Protein AF-A0A4Y2WNE0-F1 (afdb_monomer_lite)

Foldseek 3Di:
DDDDDDCPPPDPPDDDDDDDPDDDFDQAKDKDKDKDAFADDPWAKDWDWDDDPPDDIDTQDMDGDHPDRDIDMDIGIDHGDPPPPD

Organism: Araneus ventricosus (NCBI:txid182803)

Sequence (86 aa):
NYVVFSTKDKNPGSEASLESEFFPPNDKEMCLTFFYSMSGKDLGTLKVVRREENVIESTLWFITGDQGWVWKRGMAVMKPSILYNQ

pLDDT: mean 91.46, std 6.12, range [65.75, 98.19]

Secondary structure (DSSP, 8-state):
-------TTPPTT-------------SS-EEEEEEEEE-STT--EEEEEE--TTS--EEEEEEES--EEEEEEEEEEEPPPTTTT-

Radius of gyration: 14.93 Å; chains: 1; bounding box: 31×21×39 Å

Structure (mmCIF, N/CA/C/O backbone):
data_AF-A0A4Y2WNE0-F1
#
_entry.id   AF-A0A4Y2WNE0-F1
#
loop_
_atom_site.group_PDB
_atom_site.id
_atom_site.type_symbol
_atom_site.label_atom_id
_atom_site.label_alt_id
_atom_site.label_comp_id
_atom_site.label_asym_id
_atom_site.label_entity_id
_atom_site.label_seq_id
_atom_site.pdbx_PDB_ins_code
_atom_site.Cartn_x
_atom_site.Cartn_y
_atom_site.Cartn_z
_atom_site.occupancy
_atom_site.B_iso_or_equiv
_atom_site.auth_seq_id
_atom_site.auth_comp_id
_atom_site.auth_asym_id
_atom_site.auth_atom_id
_atom_site.pdbx_PDB_model_num
ATOM 1 N N . ASN A 1 1 ? -11.962 3.469 -16.530 1.00 83.56 1 ASN A N 1
ATOM 2 C CA . ASN A 1 1 ? -11.247 4.626 -15.946 1.00 83.56 1 ASN A CA 1
ATOM 3 C C . ASN A 1 1 ? -10.363 4.138 -14.810 1.00 83.56 1 ASN A C 1
ATOM 5 O O . ASN A 1 1 ? -10.813 3.277 -14.068 1.00 83.56 1 ASN A O 1
ATOM 9 N N . TYR A 1 2 ? -9.120 4.616 -14.716 1.00 91.56 2 TYR A N 1
ATOM 10 C CA . TYR A 1 2 ? -8.146 4.242 -13.680 1.00 91.56 2 TYR A CA 1
ATOM 11 C C . TYR A 1 2 ? -7.301 5.463 -13.289 1.00 91.56 2 TYR A C 1
ATOM 13 O O . TYR A 1 2 ? -7.198 6.412 -14.066 1.00 91.56 2 TYR A O 1
ATOM 21 N N . VAL A 1 3 ? -6.712 5.436 -12.093 1.00 94.50 3 VAL A N 1
ATOM 22 C CA . VAL A 1 3 ? -5.796 6.476 -11.595 1.00 94.50 3 VAL A CA 1
ATOM 23 C C . VAL A 1 3 ? -4.357 6.066 -11.905 1.00 94.50 3 VAL A C 1
ATOM 25 O O . VAL A 1 3 ? -4.024 4.884 -11.827 1.00 94.50 3 VAL A O 1
ATOM 28 N N . VAL A 1 4 ? -3.506 7.028 -12.270 1.00 93.75 4 VAL A N 1
ATOM 29 C CA . VAL A 1 4 ? -2.092 6.789 -12.594 1.00 93.75 4 VAL A CA 1
ATOM 30 C C . VAL A 1 4 ? -1.199 7.539 -11.621 1.00 93.75 4 VAL A C 1
ATOM 32 O O . VAL A 1 4 ? -1.282 8.759 -11.510 1.00 93.75 4 VAL A O 1
ATOM 35 N N . PHE A 1 5 ? -0.281 6.807 -10.997 1.00 92.44 5 PHE A N 1
ATOM 36 C CA . PHE A 1 5 ? 0.842 7.370 -10.258 1.00 92.44 5 PHE A CA 1
ATOM 37 C C . PHE A 1 5 ? 2.120 7.140 -11.065 1.00 92.44 5 PHE A C 1
ATOM 39 O O . PHE A 1 5 ? 2.560 6.004 -11.228 1.00 92.44 5 PHE A O 1
ATOM 46 N N . SER A 1 6 ? 2.697 8.212 -11.609 1.00 90.12 6 SER A N 1
ATOM 47 C CA . SER A 1 6 ? 3.946 8.140 -12.372 1.00 90.12 6 SER A CA 1
ATOM 48 C C . SER A 1 6 ? 5.148 8.358 -11.460 1.00 90.12 6 SER A C 1
ATOM 50 O O . SER A 1 6 ? 5.237 9.385 -10.785 1.00 90.12 6 SER A O 1
ATOM 52 N N . THR A 1 7 ? 6.103 7.430 -11.501 1.00 89.44 7 THR A N 1
ATOM 53 C CA . THR A 1 7 ? 7.414 7.567 -10.845 1.00 89.44 7 THR A CA 1
ATOM 54 C C . THR A 1 7 ? 8.440 8.288 -11.720 1.00 89.44 7 THR A C 1
ATOM 56 O O . THR A 1 7 ? 9.523 8.626 -11.248 1.00 89.44 7 THR A O 1
ATOM 59 N N . LYS A 1 8 ? 8.113 8.551 -12.992 1.00 87.38 8 LYS A N 1
ATOM 60 C CA . LYS A 1 8 ? 8.993 9.273 -13.913 1.00 87.38 8 LYS A CA 1
ATOM 61 C C . LYS A 1 8 ? 9.293 10.673 -13.370 1.00 87.38 8 LYS A C 1
ATOM 63 O O . LYS A 1 8 ? 8.372 11.382 -12.963 1.00 87.38 8 LYS A O 1
ATOM 68 N N . ASP A 1 9 ? 10.571 11.047 -13.385 1.00 88.06 9 ASP A N 1
ATOM 69 C CA . ASP A 1 9 ? 11.075 12.346 -12.922 1.00 88.06 9 ASP A CA 1
ATOM 70 C C . ASP A 1 9 ? 10.761 12.637 -11.437 1.00 88.06 9 ASP A C 1
ATOM 72 O O . ASP A 1 9 ? 10.668 13.793 -11.019 1.00 88.06 9 ASP A O 1
ATOM 76 N N . LYS A 1 10 ? 10.573 11.587 -10.622 1.00 89.44 10 LYS A N 1
ATOM 77 C CA . LYS A 1 10 ? 10.392 11.696 -9.168 1.00 89.44 10 LYS A CA 1
ATOM 78 C C . LYS A 1 10 ? 11.663 11.314 -8.424 1.00 89.44 10 LYS A C 1
ATOM 80 O O . LYS A 1 10 ? 12.368 10.383 -8.801 1.00 89.44 10 LYS A O 1
ATOM 85 N N . ASN A 1 11 ? 11.920 12.017 -7.325 1.00 90.75 11 ASN A N 1
ATOM 86 C CA . ASN A 1 11 ? 13.023 11.691 -6.429 1.00 90.75 11 ASN A CA 1
ATOM 87 C C . ASN A 1 11 ? 12.685 10.428 -5.616 1.00 90.75 11 ASN A C 1
ATOM 89 O O . ASN A 1 11 ? 11.521 10.270 -5.219 1.00 90.75 11 ASN A O 1
ATOM 93 N N . PRO A 1 12 ? 13.670 9.565 -5.302 1.00 88.94 12 PRO A N 1
ATOM 94 C CA . PRO A 1 12 ? 13.481 8.469 -4.357 1.00 88.94 12 PRO A CA 1
ATOM 95 C C . 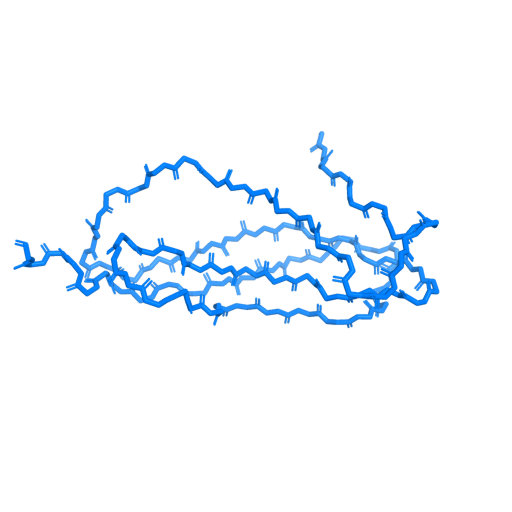PRO A 1 12 ? 12.869 8.970 -3.041 1.00 88.94 12 PRO A C 1
ATOM 97 O O . PRO A 1 12 ? 13.322 9.968 -2.488 1.00 88.94 12 PRO A O 1
ATOM 100 N N . GLY A 1 13 ? 11.823 8.294 -2.562 1.00 89.50 13 GLY A N 1
ATOM 101 C CA . GLY A 1 13 ? 11.085 8.692 -1.356 1.00 89.50 13 GLY A CA 1
ATOM 102 C C . GLY A 1 13 ? 9.918 9.660 -1.588 1.00 89.50 13 GLY A C 1
ATOM 103 O O . GLY A 1 13 ? 9.212 9.967 -0.636 1.00 89.50 13 GLY A O 1
ATOM 104 N N . SER A 1 14 ? 9.673 10.112 -2.825 1.00 92.88 14 SER A N 1
ATOM 105 C CA . SER A 1 14 ? 8.450 10.866 -3.145 1.00 92.88 14 SER A CA 1
ATOM 106 C C . SER A 1 14 ? 7.204 10.003 -2.917 1.00 92.88 14 SER A C 1
ATOM 108 O O . SER A 1 14 ? 7.184 8.835 -3.307 1.00 92.88 14 SER A O 1
ATOM 110 N N . GLU A 1 15 ? 6.151 10.597 -2.356 1.00 93.75 15 GLU A N 1
ATOM 111 C CA . GLU A 1 15 ? 4.892 9.918 -2.039 1.00 93.75 15 GLU A CA 1
ATOM 112 C C . GLU A 1 15 ? 3.705 10.593 -2.738 1.00 93.75 15 GLU A C 1
ATOM 114 O O . GLU A 1 15 ? 3.713 11.796 -3.007 1.00 93.75 15 GLU A O 1
ATOM 119 N N . ALA A 1 16 ? 2.689 9.796 -3.059 1.00 94.38 16 ALA A N 1
ATOM 120 C CA . ALA A 1 16 ? 1.403 10.261 -3.548 1.00 94.38 16 ALA A CA 1
ATOM 121 C C . ALA A 1 16 ? 0.306 9.388 -2.935 1.00 94.38 16 ALA A C 1
ATOM 123 O O . ALA A 1 16 ? 0.418 8.161 -2.949 1.00 94.38 16 ALA A O 1
ATOM 124 N N . SER A 1 17 ? -0.755 10.027 -2.446 1.00 94.69 17 SER A N 1
ATOM 125 C CA . SER A 1 17 ? -1.851 9.358 -1.743 1.00 94.69 17 SER A CA 1
ATOM 126 C C . SER A 1 17 ? -3.169 9.579 -2.474 1.00 94.69 17 SER A C 1
ATOM 128 O O . SER A 1 17 ? -3.463 10.683 -2.931 1.00 94.69 17 SER A O 1
ATOM 130 N N . LEU A 1 18 ? -3.965 8.517 -2.578 1.00 95.94 18 LEU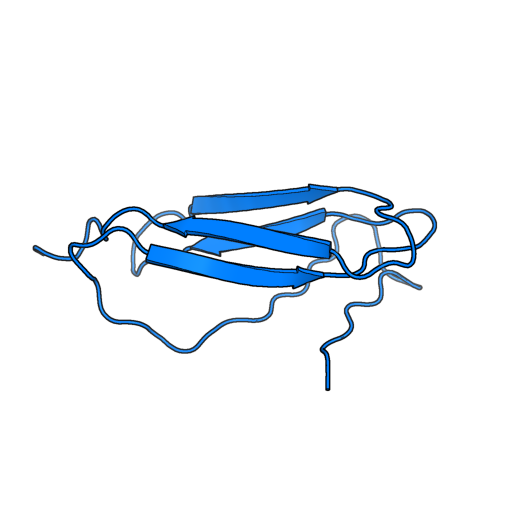 A N 1
ATOM 131 C CA . LEU A 1 18 ? -5.380 8.583 -2.931 1.00 95.94 18 LEU A CA 1
ATOM 132 C C . LEU A 1 18 ? -6.164 8.167 -1.696 1.00 95.94 18 LEU A C 1
ATOM 134 O O . LEU A 1 18 ? -6.055 7.026 -1.250 1.00 95.94 18 LEU A O 1
ATOM 138 N N . GLU A 1 19 ? -6.923 9.106 -1.153 1.00 94.69 19 GLU A N 1
ATOM 139 C CA . GLU A 1 19 ? -7.688 8.909 0.071 1.00 94.69 19 GLU A CA 1
ATOM 140 C C . GLU A 1 19 ? -9.154 8.629 -0.267 1.00 94.69 19 GLU A C 1
ATOM 142 O O . GLU A 1 19 ? -9.707 9.185 -1.221 1.00 94.69 19 GLU A O 1
ATOM 147 N N . SER A 1 20 ? -9.772 7.722 0.487 1.00 93.88 20 SER A N 1
ATOM 148 C CA . SER A 1 20 ? -11.207 7.476 0.394 1.00 93.88 20 SER A CA 1
ATOM 149 C C . SER A 1 20 ? -11.992 8.582 1.092 1.00 93.88 20 SER A C 1
ATOM 151 O O . SER A 1 20 ? -11.438 9.427 1.795 1.00 93.88 20 SER A O 1
ATOM 153 N N . GLU A 1 21 ? -13.314 8.525 0.971 1.00 93.56 21 GLU A N 1
ATOM 154 C CA . GLU A 1 21 ? -14.172 9.180 1.949 1.00 93.56 21 GLU A CA 1
ATOM 155 C C . GLU A 1 21 ? -13.994 8.570 3.349 1.00 93.56 21 GLU A C 1
ATOM 157 O O . GLU A 1 21 ? -13.385 7.506 3.529 1.00 93.56 21 GLU A O 1
ATOM 162 N N . PHE A 1 22 ? -14.539 9.256 4.347 1.00 91.12 22 PHE A N 1
ATOM 163 C CA . PHE A 1 22 ? -14.596 8.740 5.703 1.00 91.12 22 PHE A CA 1
ATOM 164 C C . PHE A 1 22 ? -15.625 7.610 5.800 1.00 91.12 22 PHE A C 1
ATOM 166 O O . PHE A 1 22 ? -16.782 7.777 5.412 1.00 91.12 22 PHE A O 1
ATOM 173 N N . PHE A 1 23 ? -15.218 6.488 6.391 1.00 89.81 23 PHE A N 1
ATOM 174 C CA . PHE A 1 23 ? -16.125 5.410 6.767 1.00 89.81 23 PHE A CA 1
ATOM 175 C C . PHE A 1 23 ? -16.276 5.385 8.288 1.00 89.81 23 PHE A C 1
ATOM 177 O O . PHE A 1 23 ? -15.258 5.396 8.986 1.00 89.81 23 PHE A O 1
ATOM 184 N N . PRO A 1 24 ? -17.508 5.310 8.821 1.00 89.75 24 PRO A N 1
ATOM 185 C CA . PRO A 1 24 ? -17.701 5.187 10.256 1.00 89.75 24 PRO A CA 1
ATOM 186 C C . PRO A 1 24 ? -17.041 3.901 10.793 1.00 89.75 24 PRO A C 1
ATOM 188 O O . PRO A 1 24 ? -16.983 2.888 10.079 1.00 89.75 24 PRO A O 1
ATOM 191 N N . PRO A 1 25 ? -16.560 3.915 12.052 1.00 90.06 25 PRO A N 1
ATOM 192 C CA . PRO A 1 25 ? -16.078 2.718 12.730 1.00 90.06 25 PRO A CA 1
ATOM 193 C C . PRO A 1 25 ? -17.086 1.568 12.632 1.00 90.06 25 PRO A C 1
ATOM 195 O O . PRO A 1 25 ? -18.292 1.769 12.754 1.00 90.06 25 PRO A O 1
ATOM 198 N N . ASN A 1 26 ? -16.591 0.352 12.416 1.00 88.81 26 ASN A N 1
ATOM 199 C CA . ASN A 1 26 ? -17.420 -0.847 12.296 1.00 88.81 26 ASN A CA 1
ATOM 200 C C . ASN A 1 26 ? -16.854 -2.001 13.131 1.00 88.81 26 ASN A C 1
ATOM 202 O O . ASN A 1 26 ? -15.656 -2.050 13.420 1.00 88.81 26 ASN A O 1
ATOM 206 N N . ASP A 1 27 ? -17.732 -2.932 13.489 1.00 93.50 27 ASP A N 1
ATOM 207 C CA . ASP A 1 27 ? -17.472 -4.091 14.346 1.00 93.50 27 ASP A CA 1
ATOM 208 C C . ASP A 1 27 ? -17.120 -5.368 13.572 1.00 93.50 27 ASP A C 1
ATOM 210 O O . ASP A 1 27 ? -16.932 -6.432 14.167 1.00 93.50 27 ASP A O 1
ATOM 214 N N . LYS A 1 28 ? -17.027 -5.286 12.243 1.00 93.75 28 LYS A N 1
ATOM 215 C CA . LYS A 1 28 ? -16.855 -6.442 11.361 1.00 93.75 28 LYS A CA 1
ATOM 216 C C . LYS A 1 28 ? -15.517 -6.412 10.649 1.00 93.75 2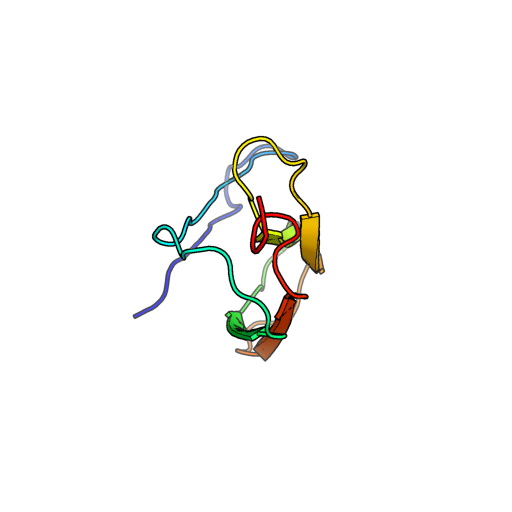8 LYS A C 1
ATOM 218 O O . LYS A 1 28 ? -14.887 -5.381 10.456 1.00 93.75 28 LYS A O 1
ATOM 223 N N . GLU A 1 29 ? -15.067 -7.591 10.246 1.00 94.44 29 GLU A N 1
ATOM 224 C CA . GLU A 1 29 ? -13.967 -7.671 9.299 1.00 94.44 29 GLU A CA 1
ATOM 225 C C . GLU A 1 29 ? -14.458 -7.225 7.918 1.00 94.44 29 GLU A C 1
ATOM 227 O O . GLU A 1 29 ? -15.519 -7.646 7.454 1.00 94.44 29 GLU A O 1
ATOM 232 N N . MET A 1 30 ? -13.675 -6.378 7.259 1.00 93.75 30 MET A N 1
ATOM 233 C CA . MET A 1 30 ? -13.937 -5.916 5.901 1.00 93.75 30 MET A CA 1
ATOM 234 C C . MET A 1 30 ? -12.764 -6.271 4.992 1.00 93.75 30 MET A C 1
ATOM 236 O O . MET A 1 30 ? -11.621 -6.371 5.433 1.00 93.75 30 MET A O 1
ATOM 240 N N . CYS A 1 31 ? -13.030 -6.432 3.698 1.00 95.12 31 CYS A N 1
ATOM 241 C CA . CYS A 1 31 ? -11.990 -6.679 2.706 1.00 95.12 31 CYS A CA 1
ATOM 242 C C . CYS A 1 31 ? -12.062 -5.623 1.606 1.00 95.12 31 CYS A C 1
ATOM 244 O O . CYS A 1 31 ? -13.037 -5.567 0.856 1.00 95.12 31 CYS A O 1
ATOM 246 N N . LEU A 1 32 ? -11.018 -4.801 1.497 1.00 96.12 32 LEU A N 1
ATOM 247 C CA . LEU A 1 32 ? -10.847 -3.914 0.356 1.00 96.12 32 LEU A CA 1
ATOM 248 C C . LEU A 1 32 ? -10.266 -4.719 -0.805 1.00 96.12 32 LEU A C 1
ATOM 250 O O . LEU A 1 32 ? -9.138 -5.211 -0.736 1.00 96.12 32 LEU A O 1
ATOM 254 N N . THR A 1 33 ? -11.023 -4.812 -1.893 1.00 97.81 33 THR A N 1
ATOM 255 C CA . THR A 1 33 ? -10.557 -5.397 -3.151 1.00 97.81 33 THR A CA 1
ATOM 256 C C . THR A 1 33 ? -10.291 -4.303 -4.171 1.00 97.81 33 THR A C 1
ATOM 258 O O . THR A 1 33 ? -11.125 -3.421 -4.363 1.00 97.81 33 THR A O 1
ATOM 261 N N . PHE A 1 34 ? -9.163 -4.383 -4.864 1.00 97.69 34 PHE A N 1
ATOM 262 C CA . PHE A 1 34 ? -8.772 -3.408 -5.879 1.00 97.69 34 PHE A CA 1
ATOM 263 C C . PHE A 1 34 ? -7.974 -4.089 -6.989 1.00 97.69 34 PHE A C 1
ATOM 265 O O . PHE A 1 34 ? -7.504 -5.218 -6.839 1.00 97.69 34 PHE A O 1
ATOM 272 N N . PHE A 1 35 ? -7.827 -3.406 -8.120 1.00 97.62 35 PHE A N 1
ATOM 273 C CA . PHE A 1 35 ? -6.947 -3.840 -9.199 1.00 97.62 35 PHE A CA 1
ATOM 274 C C . PHE A 1 35 ? -5.751 -2.903 -9.296 1.00 97.62 35 PHE A C 1
ATOM 276 O O . PHE A 1 35 ? -5.898 -1.689 -9.170 1.00 97.62 35 PHE A O 1
ATOM 283 N N . TYR A 1 36 ? -4.574 -3.468 -9.540 1.00 96.75 36 TYR A N 1
ATOM 284 C CA . TYR A 1 36 ? -3.344 -2.712 -9.736 1.00 96.75 36 TYR A CA 1
ATOM 285 C C . TYR A 1 36 ? -2.562 -3.261 -10.931 1.00 96.75 36 TYR A C 1
ATOM 287 O O . TYR A 1 36 ? -2.628 -4.449 -11.246 1.00 96.75 36 TYR A O 1
ATOM 295 N N . SER A 1 37 ? -1.820 -2.379 -11.593 1.00 95.50 37 SER A N 1
ATOM 296 C CA . SER A 1 37 ? -0.835 -2.711 -12.622 1.00 95.50 37 SER A CA 1
ATOM 297 C C . SER A 1 37 ? 0.385 -1.845 -12.350 1.00 95.50 37 SER A C 1
ATOM 299 O O . SER A 1 37 ? 0.291 -0.620 -12.386 1.00 95.50 37 SER A O 1
ATOM 301 N N . MET A 1 38 ? 1.515 -2.471 -12.041 1.00 94.56 38 MET A N 1
ATOM 302 C CA . MET A 1 38 ? 2.762 -1.780 -11.716 1.00 94.56 38 MET A CA 1
ATOM 303 C C . MET A 1 38 ? 3.851 -2.331 -12.624 1.00 94.56 38 MET A C 1
ATOM 305 O O . MET A 1 38 ? 4.310 -3.444 -12.407 1.00 94.56 38 MET A O 1
ATOM 309 N N . SER A 1 39 ? 4.245 -1.562 -13.638 1.00 91.81 39 SER A N 1
ATOM 310 C CA . SER A 1 39 ? 5.325 -1.925 -14.560 1.00 91.81 39 SER A CA 1
ATOM 311 C C . SER A 1 39 ? 6.260 -0.753 -14.818 1.00 91.81 39 SER A C 1
ATOM 313 O O . SER A 1 39 ? 5.788 0.345 -15.116 1.00 91.81 39 SER A O 1
ATOM 315 N N . GLY A 1 40 ? 7.570 -0.972 -14.723 1.00 85.06 40 GLY A N 1
ATOM 316 C CA . GLY A 1 40 ? 8.566 0.080 -14.921 1.00 85.06 40 GLY A CA 1
ATOM 317 C C . GLY A 1 40 ? 9.891 -0.194 -14.214 1.00 85.06 40 GLY A C 1
ATOM 318 O O . GLY A 1 40 ? 9.957 -0.950 -13.246 1.00 85.06 40 GLY A O 1
ATOM 319 N N . LYS A 1 41 ? 10.954 0.450 -14.704 1.00 76.56 41 LYS A N 1
ATOM 320 C CA . LYS A 1 41 ? 12.269 0.450 -14.058 1.00 76.56 41 LYS A CA 1
ATOM 321 C C . LYS A 1 41 ? 12.220 1.395 -12.849 1.00 76.56 41 LYS A C 1
ATOM 323 O O . LYS A 1 41 ? 11.657 2.480 -12.961 1.00 76.56 41 LYS A O 1
ATOM 328 N N . ASP A 1 42 ? 12.765 0.965 -11.712 1.00 75.69 42 ASP A N 1
ATOM 329 C CA . ASP A 1 42 ? 12.831 1.747 -10.463 1.00 75.69 42 ASP A CA 1
ATOM 330 C C . ASP A 1 42 ? 11.460 2.075 -9.836 1.00 75.69 42 ASP A C 1
ATOM 332 O O . ASP A 1 42 ? 11.215 3.162 -9.311 1.00 75.69 42 ASP A O 1
ATOM 336 N N . LEU A 1 43 ? 10.533 1.114 -9.891 1.00 83.56 43 LEU A N 1
ATOM 337 C CA . LEU A 1 43 ? 9.233 1.242 -9.236 1.00 83.56 43 LEU A CA 1
ATOM 338 C C . LEU A 1 43 ? 9.342 1.231 -7.708 1.00 83.56 43 LEU A C 1
ATOM 340 O O . LEU A 1 43 ? 10.040 0.408 -7.116 1.00 83.56 43 LEU A O 1
ATOM 344 N N . GLY A 1 44 ? 8.580 2.129 -7.082 1.00 91.56 44 GLY A N 1
ATOM 345 C CA . GLY A 1 44 ? 8.446 2.230 -5.634 1.00 91.56 44 GLY A CA 1
ATOM 346 C C . GLY A 1 44 ? 7.525 1.164 -5.031 1.00 91.56 44 GLY A C 1
ATOM 347 O O . GLY A 1 44 ? 7.452 0.023 -5.487 1.00 91.56 44 GLY A O 1
ATOM 348 N N . THR A 1 45 ? 6.815 1.546 -3.971 1.00 95.62 45 THR A N 1
ATOM 349 C CA . THR A 1 45 ? 5.891 0.666 -3.242 1.00 95.62 45 THR A CA 1
ATOM 350 C C . THR A 1 45 ? 4.475 1.214 -3.333 1.00 95.62 45 THR A C 1
ATOM 352 O O . THR A 1 45 ? 4.260 2.389 -3.052 1.00 95.62 45 THR A O 1
ATOM 355 N N . LEU A 1 46 ? 3.512 0.361 -3.675 1.00 96.31 46 LEU A N 1
ATOM 356 C CA . LEU A 1 46 ? 2.092 0.648 -3.494 1.00 96.31 46 LEU A CA 1
ATOM 357 C C . LEU A 1 46 ? 1.661 0.084 -2.141 1.00 96.31 46 LEU A C 1
ATOM 359 O O . LEU A 1 46 ? 1.856 -1.105 -1.885 1.00 96.31 46 LEU A O 1
ATOM 363 N N . LYS A 1 47 ? 1.077 0.926 -1.285 1.00 97.31 47 LYS A N 1
ATOM 364 C CA . LYS A 1 47 ? 0.570 0.540 0.037 1.00 97.31 47 LYS A CA 1
ATOM 365 C C . LYS A 1 47 ? -0.921 0.825 0.139 1.00 97.31 47 LYS A C 1
ATOM 367 O O . LYS A 1 47 ? -1.398 1.838 -0.360 1.00 97.31 47 LYS A O 1
ATOM 372 N N . VAL A 1 48 ? -1.632 -0.055 0.833 1.00 97.62 48 VAL A N 1
ATOM 373 C CA . VAL A 1 48 ? -2.971 0.206 1.355 1.00 97.62 48 VAL A CA 1
ATOM 374 C C . VAL A 1 48 ? -2.831 0.415 2.851 1.00 97.62 48 VAL A C 1
ATOM 376 O O . VAL A 1 48 ? -2.390 -0.481 3.578 1.00 97.62 48 VAL A O 1
ATOM 379 N N . VAL A 1 49 ? -3.203 1.607 3.294 1.00 96.06 49 VAL A N 1
ATOM 380 C CA . VAL A 1 49 ? -3.084 2.044 4.679 1.00 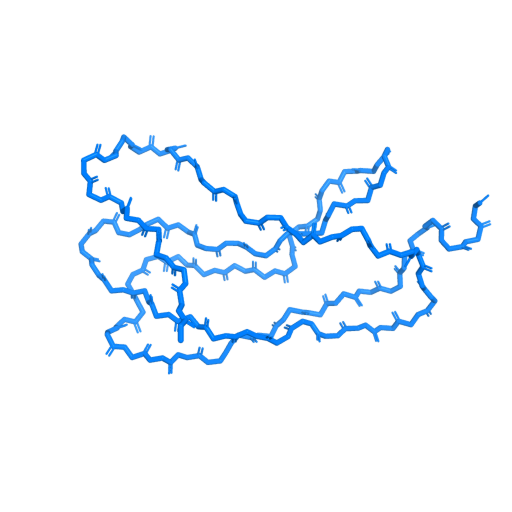96.06 49 VAL A CA 1
ATOM 381 C C . VAL A 1 49 ? -4.474 2.366 5.206 1.00 96.06 49 VAL A C 1
ATOM 383 O O . VAL A 1 49 ? -5.279 2.987 4.515 1.00 96.06 49 VAL A O 1
ATOM 386 N N . ARG A 1 50 ? -4.757 1.935 6.433 1.00 93.50 50 ARG A N 1
ATOM 387 C CA . ARG A 1 50 ? -5.921 2.375 7.192 1.00 93.50 50 ARG A CA 1
ATOM 388 C C . ARG A 1 50 ? -5.505 3.515 8.107 1.00 93.50 50 ARG A C 1
ATOM 390 O O . ARG A 1 50 ? -4.627 3.335 8.953 1.00 93.50 50 ARG A O 1
ATOM 397 N N . ARG A 1 51 ? -6.187 4.647 7.961 1.00 91.62 51 ARG A N 1
ATOM 398 C CA . ARG A 1 51 ? -6.113 5.784 8.875 1.00 91.62 51 ARG A CA 1
ATOM 399 C C . ARG A 1 51 ? -7.374 5.792 9.735 1.00 91.62 51 ARG A C 1
ATOM 401 O O . ARG A 1 51 ? -8.480 5.746 9.207 1.00 91.62 51 ARG A O 1
ATOM 408 N N . GLU A 1 52 ? -7.194 5.820 11.046 1.00 88.38 52 GLU A N 1
ATOM 409 C CA . GLU A 1 52 ? -8.266 6.004 12.024 1.00 88.38 52 GLU A CA 1
ATOM 410 C C . GLU A 1 52 ? -7.986 7.293 12.798 1.00 88.38 52 GLU A C 1
ATOM 412 O O . GLU A 1 52 ? -6.828 7.661 13.004 1.00 88.38 52 GLU A O 1
ATOM 417 N N . GLU A 1 53 ? -9.036 8.021 13.171 1.00 82.56 53 GLU A N 1
ATOM 418 C CA . GLU A 1 53 ? -8.884 9.318 13.826 1.00 82.56 53 GLU A CA 1
ATOM 419 C C . GLU A 1 53 ? -8.150 9.164 15.163 1.00 82.56 53 GLU A C 1
ATOM 421 O O . GLU A 1 53 ? -8.512 8.320 15.977 1.00 82.56 53 GLU A O 1
ATOM 426 N N . ASN A 1 54 ? -7.112 9.974 15.395 1.00 79.00 54 ASN A N 1
ATOM 427 C CA . ASN A 1 54 ? -6.279 9.926 16.605 1.00 79.00 54 ASN A CA 1
ATOM 428 C C . ASN A 1 54 ? -5.571 8.576 16.855 1.00 79.00 54 ASN A C 1
ATO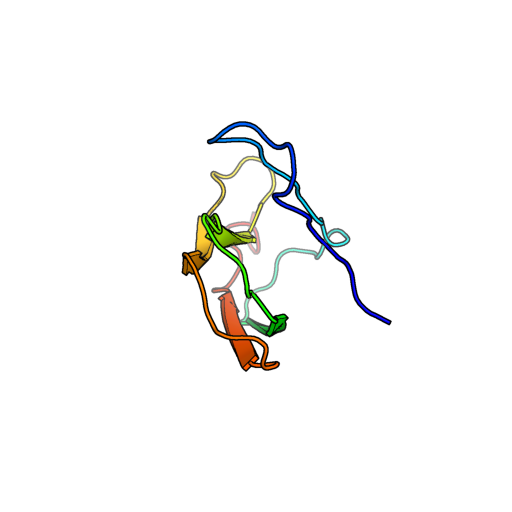M 430 O O . ASN A 1 54 ? -5.100 8.317 17.964 1.00 79.00 54 ASN A O 1
ATOM 434 N N . VAL A 1 55 ? -5.450 7.729 15.829 1.00 78.19 55 VAL A N 1
ATOM 435 C CA . VAL A 1 55 ? -4.781 6.422 15.890 1.00 78.19 55 VAL A CA 1
ATOM 436 C C . VAL A 1 55 ? -3.624 6.382 14.889 1.00 78.19 55 VAL A C 1
ATOM 438 O O . VAL A 1 55 ? -3.638 7.041 13.850 1.00 78.19 55 VAL A O 1
ATOM 441 N N . ILE A 1 56 ? -2.598 5.590 15.208 1.00 79.69 56 ILE A N 1
ATOM 442 C CA . ILE A 1 56 ? -1.463 5.339 14.314 1.00 79.69 56 ILE A CA 1
ATOM 443 C C . ILE A 1 56 ? -1.952 4.616 13.053 1.00 79.69 56 ILE A C 1
ATOM 445 O O . ILE A 1 56 ? -2.652 3.607 13.126 1.00 79.69 56 ILE A O 1
ATOM 449 N N . GLU A 1 57 ? -1.535 5.111 11.890 1.00 88.62 57 GLU A N 1
ATOM 450 C CA . GLU A 1 57 ? -1.808 4.470 10.608 1.00 88.62 57 GLU A CA 1
ATOM 451 C C . GLU A 1 57 ? -1.312 3.018 10.572 1.00 88.62 57 GLU A C 1
ATOM 453 O O . GLU A 1 57 ? -0.179 2.712 10.952 1.00 88.62 57 GLU A O 1
ATOM 458 N N . SER A 1 58 ? -2.147 2.113 10.060 1.00 90.69 58 SER A N 1
ATOM 459 C CA . SER A 1 58 ? -1.795 0.699 9.913 1.00 90.69 58 SER A CA 1
ATOM 460 C C . SER A 1 58 ? -1.704 0.309 8.442 1.00 90.69 58 SER A C 1
ATOM 462 O O . SER A 1 58 ? -2.629 0.519 7.659 1.00 90.69 58 SER A O 1
ATOM 464 N N . THR A 1 59 ? -0.572 -0.275 8.042 1.00 95.62 59 THR A N 1
ATOM 465 C CA . THR A 1 59 ? -0.422 -0.836 6.693 1.00 95.62 59 THR A CA 1
ATOM 466 C C . THR A 1 59 ? -1.116 -2.192 6.636 1.00 95.62 59 THR A C 1
ATOM 468 O O . THR A 1 59 ? -0.745 -3.113 7.359 1.00 95.62 59 THR A O 1
ATOM 471 N N . LEU A 1 60 ? -2.109 -2.317 5.760 1.00 96.25 60 LEU A N 1
ATOM 472 C CA . LEU A 1 60 ? -2.900 -3.538 5.590 1.00 96.25 60 LEU A CA 1
ATOM 473 C C . LEU A 1 60 ? -2.334 -4.448 4.501 1.00 96.25 60 LEU A C 1
ATOM 475 O O . LEU A 1 60 ? -2.463 -5.667 4.557 1.00 96.25 60 LEU A O 1
ATOM 479 N N . TRP A 1 61 ? -1.762 -3.837 3.465 1.00 98.12 61 TRP A N 1
AT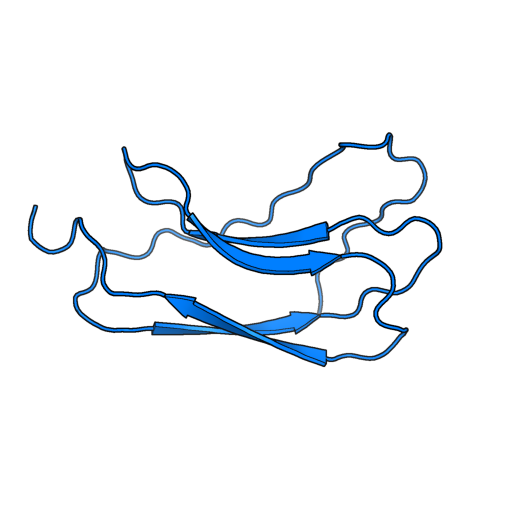OM 480 C CA . TRP A 1 61 ? -1.247 -4.524 2.292 1.00 98.12 61 TRP A CA 1
ATOM 481 C C . TRP A 1 61 ? -0.192 -3.656 1.615 1.00 98.12 61 TRP A C 1
ATOM 483 O O . TRP A 1 61 ? -0.328 -2.432 1.580 1.00 98.12 61 TRP A O 1
ATOM 493 N N . PHE A 1 62 ? 0.843 -4.270 1.051 1.00 97.94 62 PHE A N 1
ATOM 494 C CA . PHE A 1 62 ? 1.795 -3.562 0.205 1.00 97.94 62 PHE A CA 1
ATOM 495 C C . PHE A 1 62 ? 2.416 -4.482 -0.841 1.00 97.94 62 PHE A C 1
ATOM 497 O O . PHE A 1 62 ? 2.497 -5.697 -0.660 1.00 97.94 62 PHE A O 1
ATOM 504 N N . ILE A 1 63 ? 2.894 -3.875 -1.921 1.00 97.00 63 ILE A N 1
ATOM 505 C CA . ILE A 1 63 ? 3.725 -4.531 -2.924 1.00 97.00 63 ILE A CA 1
ATOM 506 C C . ILE A 1 63 ? 4.784 -3.548 -3.425 1.00 97.00 63 ILE A C 1
ATOM 508 O O . ILE A 1 63 ? 4.524 -2.348 -3.542 1.00 97.00 63 ILE A O 1
ATOM 512 N N . THR A 1 64 ? 5.975 -4.051 -3.732 1.00 95.19 64 THR A N 1
ATOM 513 C CA . THR A 1 64 ? 7.118 -3.236 -4.161 1.00 95.19 64 THR A CA 1
ATOM 514 C C . THR A 1 64 ? 7.634 -3.701 -5.515 1.00 95.19 64 THR A C 1
ATOM 516 O O . THR A 1 64 ? 7.614 -4.893 -5.825 1.00 95.19 64 THR A O 1
ATOM 519 N N . GLY A 1 65 ? 8.134 -2.751 -6.304 1.00 93.62 65 GLY A N 1
ATOM 520 C CA . GLY A 1 65 ? 8.828 -3.024 -7.555 1.00 93.62 65 GLY A CA 1
ATOM 521 C C . GLY A 1 65 ? 7.905 -3.433 -8.701 1.00 93.62 65 GLY A C 1
ATOM 522 O O . GLY A 1 65 ? 6.686 -3.261 -8.653 1.00 93.62 65 GLY A O 1
ATOM 523 N N . ASP A 1 66 ? 8.522 -3.959 -9.755 1.00 93.88 66 ASP A N 1
ATOM 524 C CA . ASP A 1 66 ? 7.846 -4.366 -10.983 1.00 93.88 66 ASP A CA 1
ATOM 525 C C . ASP A 1 66 ? 6.972 -5.610 -10.772 1.00 93.88 66 ASP A C 1
ATOM 527 O O . ASP A 1 66 ? 7.411 -6.638 -10.260 1.00 93.88 66 ASP A O 1
ATOM 531 N N . GLN A 1 67 ? 5.712 -5.498 -11.176 1.00 94.88 67 GLN A N 1
ATOM 532 C CA . GLN A 1 67 ? 4.695 -6.542 -11.125 1.00 94.88 67 GLN A CA 1
ATOM 533 C C . GLN A 1 67 ? 4.290 -7.013 -12.528 1.00 94.88 67 GLN A C 1
ATOM 535 O O . GLN A 1 67 ? 3.448 -7.910 -12.643 1.00 94.88 67 GLN A O 1
ATOM 540 N N . GLY A 1 68 ? 4.906 -6.456 -13.572 1.00 93.00 68 GLY A N 1
ATOM 541 C CA . GLY A 1 68 ? 4.582 -6.673 -14.970 1.00 93.00 68 GLY A CA 1
ATOM 542 C C . GLY A 1 68 ? 3.452 -5.770 -15.456 1.00 93.00 68 GLY A C 1
ATOM 543 O O . GLY A 1 68 ? 2.662 -5.226 -14.681 1.00 93.00 68 GLY A O 1
ATOM 544 N N . TRP A 1 69 ? 3.353 -5.633 -16.779 1.00 93.06 69 TRP A N 1
ATOM 545 C CA . TRP A 1 69 ? 2.281 -4.876 -17.427 1.00 93.06 69 TRP A CA 1
ATOM 546 C C . TRP A 1 69 ? 1.003 -5.717 -17.536 1.00 93.06 69 TRP A C 1
ATOM 548 O O . TRP A 1 69 ? 0.503 -6.021 -18.617 1.00 93.06 69 TRP A O 1
ATOM 558 N N . VAL A 1 70 ? 0.494 -6.142 -16.383 1.00 95.56 70 VAL A N 1
ATOM 559 C CA . VAL A 1 70 ? -0.729 -6.933 -16.254 1.00 95.56 70 VAL A CA 1
ATOM 560 C C . VAL A 1 70 ? -1.533 -6.442 -15.060 1.00 95.56 70 VAL A C 1
ATOM 562 O O . VAL A 1 70 ? -0.983 -6.099 -14.014 1.00 95.56 70 VAL A O 1
ATOM 565 N N . TRP A 1 71 ? -2.855 -6.446 -15.203 1.00 97.00 71 TRP A N 1
ATOM 566 C CA . TRP A 1 71 ? -3.748 -6.145 -14.093 1.00 97.00 71 TRP A CA 1
ATOM 567 C C . TRP A 1 71 ? -3.825 -7.335 -13.141 1.00 97.00 71 TRP A C 1
ATOM 569 O O . TRP A 1 71 ? -4.188 -8.442 -13.537 1.00 97.00 71 TRP A O 1
ATOM 579 N N . LYS A 1 72 ? -3.515 -7.090 -11.870 1.00 97.62 72 LYS A N 1
ATOM 580 C CA . LYS A 1 72 ? -3.631 -8.059 -10.779 1.00 97.62 72 LYS A CA 1
ATOM 581 C C . LYS A 1 72 ? -4.683 -7.591 -9.784 1.00 97.62 72 LYS A C 1
ATOM 583 O O . LYS A 1 72 ? -4.899 -6.392 -9.611 1.00 97.62 72 LYS A O 1
ATOM 588 N N . ARG A 1 73 ? -5.343 -8.546 -9.129 1.00 98.00 73 ARG A N 1
ATOM 589 C CA . ARG A 1 73 ? -6.289 -8.269 -8.045 1.00 98.00 73 ARG A CA 1
ATOM 590 C C . ARG A 1 73 ? -5.539 -8.256 -6.714 1.00 98.00 73 ARG A C 1
ATOM 592 O O . ARG A 1 73 ? -4.881 -9.235 -6.377 1.00 98.00 73 ARG A O 1
ATOM 599 N N . GLY A 1 74 ? -5.657 -7.158 -5.977 1.00 97.75 74 GLY A N 1
ATOM 600 C CA . GLY A 1 74 ? -5.204 -7.017 -4.597 1.00 97.75 74 GLY A CA 1
ATOM 601 C C . GLY A 1 74 ? -6.367 -7.169 -3.617 1.00 97.75 74 GLY A C 1
ATOM 602 O O . GLY A 1 74 ? -7.514 -6.849 -3.942 1.00 97.75 74 GLY A O 1
ATOM 603 N N . MET A 1 75 ? -6.061 -7.675 -2.424 1.00 98.19 75 MET A N 1
ATOM 604 C CA . MET A 1 75 ? -7.010 -7.838 -1.323 1.00 98.19 75 MET A CA 1
ATOM 605 C C . MET A 1 75 ? -6.335 -7.404 -0.023 1.00 98.19 75 MET A C 1
ATOM 607 O O . MET A 1 75 ? -5.314 -7.972 0.360 1.00 98.19 75 MET A O 1
ATOM 611 N N . ALA A 1 76 ? -6.905 -6.405 0.644 1.00 97.69 76 ALA A N 1
ATOM 612 C CA . ALA A 1 76 ? -6.443 -5.912 1.934 1.00 97.69 76 ALA A CA 1
ATOM 613 C C . ALA A 1 76 ? -7.532 -6.155 2.983 1.00 97.69 76 ALA A C 1
ATOM 615 O O . ALA A 1 76 ? -8.648 -5.647 2.861 1.00 97.69 76 ALA A O 1
ATOM 616 N N . VAL A 1 77 ? -7.221 -6.963 3.996 1.00 95.88 77 VAL A N 1
ATOM 617 C CA . VAL A 1 77 ? -8.158 -7.277 5.081 1.00 95.88 77 VAL A CA 1
ATOM 618 C C . VAL A 1 77 ? -8.040 -6.219 6.171 1.00 95.88 77 VAL A C 1
ATOM 620 O O . VAL A 1 77 ? -6.953 -5.945 6.673 1.00 95.88 77 VAL A O 1
ATOM 623 N N . MET A 1 78 ? -9.176 -5.646 6.547 1.00 92.94 78 MET A N 1
ATOM 624 C CA . MET A 1 78 ? -9.335 -4.691 7.636 1.00 92.94 78 MET A CA 1
ATOM 625 C C . MET A 1 78 ? -10.052 -5.375 8.788 1.00 92.94 78 MET A C 1
ATOM 627 O O . MET A 1 78 ? -11.193 -5.809 8.645 1.00 92.94 78 MET A O 1
ATOM 631 N N . LYS A 1 79 ? -9.393 -5.456 9.942 1.00 92.31 79 LYS A N 1
ATOM 632 C CA . LYS A 1 79 ? -10.038 -5.892 11.186 1.00 92.31 79 LYS A CA 1
ATOM 633 C C . LYS A 1 79 ? -11.068 -4.848 11.655 1.00 92.31 79 LYS A C 1
ATOM 635 O O . LYS A 1 79 ? -10.984 -3.702 11.211 1.00 92.31 79 LYS A O 1
ATOM 640 N N . PRO A 1 80 ? -11.998 -5.199 12.559 1.00 91.81 80 PRO A N 1
ATOM 641 C CA . PRO A 1 80 ? -12.888 -4.226 13.192 1.00 91.81 80 PRO A CA 1
ATOM 642 C C . PRO A 1 80 ? -12.145 -2.990 13.712 1.00 91.81 80 PRO A C 1
ATOM 644 O O . PRO A 1 80 ? -10.960 -3.058 14.047 1.00 91.81 80 PRO A O 1
ATOM 647 N N . SER A 1 81 ? -12.822 -1.845 13.735 1.00 88.75 81 SER A N 1
ATOM 648 C CA . SER A 1 81 ? -12.255 -0.607 14.272 1.00 88.75 81 SER A CA 1
ATOM 649 C C . SER A 1 81 ? -12.094 -0.678 15.780 1.00 88.75 81 SER A C 1
ATOM 651 O O . SER A 1 81 ? -13.020 -1.068 16.490 1.00 88.75 81 SER A O 1
ATOM 653 N N . ILE A 1 82 ? -10.938 -0.233 16.276 1.00 83.44 82 ILE A N 1
ATOM 654 C CA . ILE A 1 82 ? -10.723 -0.090 17.722 1.00 83.44 82 ILE A CA 1
ATOM 655 C C . ILE A 1 82 ? -11.572 1.041 18.320 1.00 83.44 82 ILE A C 1
ATOM 657 O O . ILE A 1 82 ? -11.789 1.066 19.529 1.00 83.44 82 ILE A O 1
ATOM 661 N N . LEU A 1 83 ? -12.071 1.945 17.470 1.00 84.62 83 LEU A N 1
ATOM 662 C CA . LEU A 1 83 ? -12.912 3.080 17.842 1.00 84.62 83 LEU A CA 1
ATOM 663 C C . LEU A 1 83 ? -14.410 2.745 17.833 1.00 84.62 83 LEU A C 1
ATOM 665 O O . LEU A 1 83 ? -15.214 3.602 18.158 1.00 84.62 83 LEU A O 1
ATOM 669 N N . TYR A 1 84 ? -14.822 1.525 17.466 1.00 82.56 84 TYR A N 1
ATOM 670 C CA . TYR A 1 84 ? -16.251 1.193 17.349 1.00 82.56 84 TYR A CA 1
ATOM 671 C C . TYR A 1 84 ? -17.034 1.336 18.670 1.00 82.56 84 TYR A C 1
ATOM 673 O O . TYR A 1 84 ? -18.213 1.673 18.649 1.00 82.56 84 TYR A O 1
ATOM 681 N N . ASN A 1 85 ? -16.381 1.083 19.808 1.00 78.19 85 ASN A N 1
ATOM 682 C CA . ASN A 1 85 ? -16.997 1.150 21.140 1.00 78.19 85 ASN A CA 1
ATOM 683 C C . ASN A 1 85 ? -16.541 2.370 21.962 1.00 78.19 85 ASN A C 1
ATOM 685 O O . ASN A 1 85 ? -16.711 2.363 23.183 1.00 78.19 85 ASN A O 1
ATOM 689 N N . GLN A 1 86 ? -15.883 3.344 21.330 1.00 65.75 86 GLN A N 1
ATOM 690 C CA . GLN A 1 86 ? -15.439 4.587 21.970 1.00 65.75 86 GLN A CA 1
ATOM 691 C C . GLN A 1 86 ? -16.403 5.714 21.614 1.00 65.75 86 GLN A C 1
ATOM 693 O O . GLN A 1 86 ? -16.730 6.493 22.536 1.00 65.75 86 GLN A O 1
#

InterPro domains:
  IPR000998 MAM domain [PF00629] (1-75)
  IPR000998 MAM domain [PS50060] (1-86)
  IPR013320 Concanavalin A-like lectin/glucanase domain superfamily [SSF49899] (2-79)
  IPR051560 MAM domain-containing protein [PTHR23282] (2-74)